Protein AF-A0AAD9JL75-F1 (afdb_monomer_lite)

Organism: Ridgeia piscesae (NCBI:txid27915)

Structure (mmCIF, N/CA/C/O backbone):
data_AF-A0AAD9JL75-F1
#
_entry.id   AF-A0AAD9JL75-F1
#
loop_
_atom_site.group_PDB
_atom_site.id
_atom_site.type_symbol
_atom_site.label_atom_id
_atom_site.label_alt_id
_atom_site.label_comp_id
_atom_site.label_asym_id
_atom_site.label_entity_id
_atom_site.label_seq_id
_atom_site.pdbx_PDB_ins_code
_atom_site.Cartn_x
_atom_site.Cartn_y
_atom_site.Cartn_z
_atom_site.occupancy
_atom_site.B_iso_or_equiv
_atom_site.auth_seq_id
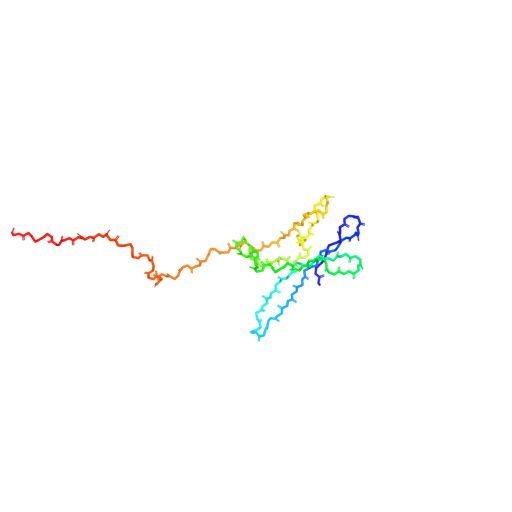_atom_site.auth_comp_id
_atom_site.auth_asym_id
_atom_site.auth_atom_id
_atom_site.pdbx_PDB_model_num
ATOM 1 N N . GLN A 1 1 ? 0.097 -12.286 3.017 1.00 67.50 1 GLN A N 1
ATOM 2 C CA . GLN A 1 1 ? 0.399 -10.855 2.799 1.00 67.50 1 GLN A CA 1
ATOM 3 C C . GLN A 1 1 ? 0.047 -10.516 1.359 1.00 67.50 1 GLN A C 1
ATOM 5 O O . GLN A 1 1 ? 0.576 -11.161 0.460 1.00 67.50 1 GLN A O 1
ATOM 10 N N . TRP A 1 2 ? -0.871 -9.574 1.143 1.00 84.94 2 TRP A N 1
ATOM 11 C CA . TRP A 1 2 ? -1.360 -9.215 -0.192 1.00 84.94 2 TRP A CA 1
ATOM 12 C C . TRP A 1 2 ? -0.440 -8.223 -0.888 1.00 84.94 2 TRP A C 1
ATOM 14 O O . TRP A 1 2 ? -0.006 -7.246 -0.279 1.00 84.94 2 TRP A O 1
ATOM 24 N N . ASN A 1 3 ? -0.126 -8.482 -2.156 1.00 91.38 3 ASN A N 1
ATOM 25 C CA . ASN A 1 3 ? 0.670 -7.580 -2.976 1.00 91.38 3 ASN A CA 1
ATOM 26 C C . ASN A 1 3 ? 0.317 -7.698 -4.465 1.00 91.38 3 ASN A C 1
ATOM 28 O O . ASN A 1 3 ? -0.248 -8.705 -4.893 1.00 91.38 3 ASN A O 1
ATOM 32 N N . ARG A 1 4 ? 0.654 -6.659 -5.231 1.00 93.31 4 ARG A N 1
ATOM 33 C CA . ARG A 1 4 ? 0.469 -6.595 -6.681 1.00 93.31 4 ARG A CA 1
ATOM 34 C C . ARG A 1 4 ? 1.644 -5.878 -7.337 1.00 93.31 4 ARG A C 1
ATOM 36 O O . ARG A 1 4 ? 1.968 -4.744 -6.967 1.00 93.31 4 ARG A O 1
ATOM 43 N N . GLU A 1 5 ? 2.268 -6.527 -8.309 1.00 95.44 5 GLU A N 1
ATOM 44 C CA . GLU A 1 5 ? 3.299 -5.914 -9.149 1.00 95.44 5 GLU A CA 1
ATOM 45 C C . GLU A 1 5 ? 2.663 -5.081 -10.263 1.00 95.44 5 GLU A C 1
ATOM 47 O O . GLU A 1 5 ? 1.572 -5.392 -10.743 1.00 95.44 5 GLU A O 1
ATOM 52 N N . SER A 1 6 ? 3.323 -3.986 -10.634 1.00 95.62 6 SER A N 1
ATOM 53 C CA . SER A 1 6 ? 2.935 -3.196 -11.798 1.00 95.62 6 SER A CA 1
ATOM 54 C C . SER A 1 6 ? 3.305 -3.942 -13.084 1.00 95.62 6 SER A C 1
ATOM 56 O O . SER A 1 6 ? 4.186 -4.800 -13.072 1.00 95.62 6 SER A O 1
ATOM 58 N N . ALA A 1 7 ? 2.661 -3.621 -14.208 1.00 95.06 7 ALA A N 1
ATOM 59 C CA . ALA A 1 7 ? 2.882 -4.324 -15.477 1.00 95.06 7 ALA A CA 1
ATOM 60 C C . ALA A 1 7 ? 4.351 -4.293 -15.945 1.00 95.06 7 ALA A C 1
ATOM 62 O O . ALA A 1 7 ? 4.832 -5.234 -16.569 1.00 95.06 7 ALA A O 1
ATOM 63 N N . SER A 1 8 ? 5.077 -3.222 -15.623 1.00 95.94 8 SER A N 1
ATOM 64 C CA . SER A 1 8 ? 6.502 -3.063 -15.912 1.00 95.94 8 SER A CA 1
ATOM 65 C C . SER A 1 8 ? 7.432 -3.754 -14.909 1.00 95.94 8 SER A C 1
ATOM 67 O O . SER A 1 8 ? 8.644 -3.754 -15.118 1.00 95.94 8 SER A O 1
ATOM 69 N N . GLY A 1 9 ? 6.906 -4.260 -13.788 1.00 95.31 9 GLY A N 1
ATOM 70 C CA . GLY A 1 9 ? 7.684 -4.811 -12.674 1.00 95.31 9 GLY A CA 1
ATOM 71 C C . GLY A 1 9 ? 8.478 -3.771 -11.871 1.00 95.31 9 GLY A C 1
ATOM 72 O O . GLY A 1 9 ? 9.164 -4.117 -10.912 1.00 95.31 9 GLY A O 1
ATOM 73 N N . LYS A 1 10 ? 8.404 -2.479 -12.220 1.00 95.69 10 LYS A N 1
ATOM 74 C CA . LYS A 1 10 ? 9.176 -1.415 -11.549 1.00 95.69 10 LYS A CA 1
ATOM 75 C C . LYS A 1 10 ? 8.630 -1.055 -10.173 1.00 95.69 10 LYS A C 1
ATOM 77 O O . LYS A 1 10 ? 9.337 -0.426 -9.381 1.00 95.69 10 LYS A O 1
ATOM 82 N N . ARG A 1 11 ? 7.362 -1.375 -9.908 1.00 96.12 11 ARG A N 1
ATOM 83 C CA . ARG A 1 11 ? 6.683 -1.059 -8.652 1.00 96.12 11 ARG A CA 1
ATOM 84 C C . ARG A 1 11 ? 5.930 -2.262 -8.119 1.00 96.12 11 ARG A C 1
ATOM 86 O O . ARG A 1 11 ? 5.377 -3.057 -8.872 1.00 96.12 11 ARG A O 1
ATOM 93 N N . ARG A 1 12 ? 5.839 -2.331 -6.795 1.00 96.00 12 ARG A N 1
ATOM 94 C CA . ARG A 1 12 ? 5.020 -3.304 -6.079 1.00 96.00 12 ARG A CA 1
ATOM 95 C C . ARG A 1 12 ? 4.196 -2.599 -5.015 1.00 96.00 12 ARG A C 1
ATOM 97 O O . ARG A 1 12 ? 4.745 -1.886 -4.178 1.00 96.00 12 ARG A O 1
ATOM 104 N N . ALA A 1 13 ? 2.888 -2.812 -5.048 1.00 95.56 13 ALA A N 1
ATOM 105 C CA . ALA A 1 13 ? 1.979 -2.395 -3.991 1.00 95.56 13 ALA A CA 1
ATOM 106 C C . ALA A 1 13 ? 1.806 -3.547 -3.003 1.00 95.56 13 ALA A C 1
ATOM 108 O O . ALA A 1 13 ? 1.659 -4.694 -3.418 1.00 95.56 13 ALA A O 1
ATOM 109 N N . VAL A 1 14 ? 1.836 -3.256 -1.707 1.00 94.12 14 VAL A N 1
ATOM 110 C CA . VAL A 1 14 ? 1.766 -4.250 -0.632 1.00 94.12 14 VAL A CA 1
ATOM 111 C C . VAL A 1 14 ? 0.801 -3.762 0.441 1.00 94.12 14 VAL A C 1
ATOM 113 O O . VAL A 1 14 ? 0.940 -2.640 0.920 1.00 94.12 14 VAL A O 1
ATOM 116 N N . ILE A 1 15 ? -0.133 -4.614 0.865 1.00 92.62 15 ILE A N 1
ATOM 117 C CA . ILE A 1 15 ? -0.933 -4.372 2.069 1.00 92.62 15 ILE A CA 1
ATOM 118 C C . ILE A 1 15 ? -0.147 -4.856 3.285 1.00 92.62 15 ILE A C 1
ATOM 120 O O . ILE A 1 15 ? 0.251 -6.025 3.365 1.00 92.62 15 ILE A O 1
ATOM 124 N N . ARG A 1 16 ? 0.080 -3.957 4.244 1.00 93.00 16 ARG A N 1
ATOM 125 C CA . ARG A 1 16 ? 0.757 -4.248 5.510 1.00 93.00 16 ARG A CA 1
ATOM 126 C C . ARG A 1 16 ? -0.177 -3.976 6.683 1.00 93.00 16 ARG A C 1
ATOM 128 O O . ARG A 1 16 ? -0.723 -2.887 6.800 1.00 93.00 16 ARG A O 1
ATOM 135 N N . LYS A 1 17 ? -0.294 -4.952 7.585 1.00 92.19 17 LYS A N 1
ATOM 136 C CA . LYS A 1 17 ? -0.996 -4.814 8.864 1.00 92.19 17 LYS A CA 1
ATOM 137 C C . LYS A 1 17 ? -0.009 -4.544 9.985 1.00 92.19 17 LYS A C 1
ATOM 139 O O . LYS A 1 17 ? 1.016 -5.219 10.074 1.00 92.19 17 LYS A O 1
ATOM 144 N N . ILE A 1 18 ? -0.329 -3.591 10.848 1.00 91.75 18 ILE A N 1
ATOM 145 C CA . ILE A 1 18 ? 0.435 -3.287 12.057 1.00 91.75 18 ILE A CA 1
ATOM 146 C C . ILE A 1 18 ? -0.557 -3.178 13.209 1.00 91.75 18 ILE A C 1
ATOM 148 O O . ILE A 1 18 ? -1.542 -2.454 13.103 1.00 91.75 18 ILE A O 1
ATOM 152 N N . LYS A 1 19 ? -0.292 -3.881 14.312 1.00 91.88 19 LYS A N 1
ATOM 153 C CA . LYS A 1 19 ? -1.004 -3.656 15.573 1.00 91.88 19 LYS A CA 1
ATOM 154 C C . LYS A 1 19 ? -0.303 -2.547 16.336 1.00 91.88 19 LYS A C 1
ATOM 156 O O . LYS A 1 19 ? 0.923 -2.572 16.464 1.00 91.88 19 LYS A O 1
ATOM 161 N N . ASP A 1 20 ? -1.055 -1.568 16.813 1.00 86.31 20 ASP A N 1
ATOM 162 C CA . ASP A 1 20 ? -0.489 -0.528 17.659 1.00 86.31 20 ASP A CA 1
ATOM 163 C C . ASP A 1 20 ? -0.306 -1.004 19.113 1.00 86.31 20 ASP A C 1
ATOM 165 O O . ASP A 1 20 ? -0.622 -2.139 19.474 1.00 86.31 20 ASP A O 1
ATOM 169 N N . LYS A 1 21 ? 0.233 -0.127 19.969 1.00 87.75 21 LYS A N 1
ATOM 170 C CA . LYS A 1 21 ? 0.488 -0.439 21.387 1.00 87.75 21 LYS A CA 1
ATOM 171 C C . LYS A 1 21 ? -0.787 -0.739 22.189 1.00 87.75 21 LYS A C 1
ATOM 173 O O . LYS A 1 21 ? -0.679 -1.302 23.272 1.00 87.75 21 LYS A O 1
ATOM 178 N N . LYS A 1 22 ? -1.959 -0.330 21.695 1.00 89.25 22 LYS A N 1
ATOM 179 C CA . LYS A 1 22 ? -3.270 -0.580 22.308 1.00 89.25 22 LYS A CA 1
ATOM 180 C C . LYS A 1 22 ? -3.921 -1.856 21.767 1.00 89.25 22 LYS A C 1
ATOM 182 O O . LYS A 1 22 ? -4.925 -2.294 22.314 1.00 89.25 22 LYS A O 1
ATOM 187 N N . GLY A 1 23 ? -3.319 -2.475 20.750 1.00 86.88 23 GLY A N 1
ATOM 188 C CA . GLY A 1 23 ? -3.825 -3.673 20.092 1.00 86.88 23 GLY A CA 1
ATOM 189 C C . GLY A 1 23 ? -4.713 -3.383 18.883 1.00 86.88 23 GLY A C 1
ATOM 190 O O . GLY A 1 23 ? -5.157 -4.338 18.245 1.00 86.88 23 GLY A O 1
ATOM 191 N N . ASP A 1 24 ? -4.927 -2.111 18.534 1.00 86.69 24 ASP A N 1
ATOM 192 C CA . ASP A 1 24 ? -5.749 -1.728 17.389 1.00 86.69 24 ASP A CA 1
ATOM 193 C C . ASP A 1 24 ? -5.010 -2.052 16.085 1.00 86.69 24 ASP A C 1
ATOM 195 O O . ASP A 1 24 ? -3.828 -1.730 15.913 1.00 86.69 24 ASP A O 1
ATOM 199 N N . GLU A 1 25 ? -5.705 -2.688 15.139 1.00 87.94 25 GLU A N 1
ATOM 200 C CA . GLU A 1 25 ? -5.146 -2.987 13.821 1.00 87.94 25 GLU A CA 1
ATOM 201 C C . GLU A 1 25 ? -5.174 -1.736 12.927 1.00 87.94 25 GLU A C 1
ATOM 203 O O . GLU A 1 25 ? -6.170 -1.008 12.837 1.00 87.94 25 GLU A O 1
ATOM 208 N N . LYS A 1 26 ? -4.047 -1.485 12.258 1.00 90.25 26 LYS A N 1
ATOM 209 C CA . LYS A 1 26 ? -3.893 -0.490 11.198 1.00 90.25 26 LYS A CA 1
ATOM 210 C C . LYS A 1 26 ? -3.446 -1.172 9.917 1.00 90.25 26 LYS A C 1
ATOM 212 O O . LYS A 1 26 ? -2.538 -2.007 9.939 1.00 90.25 26 LYS A O 1
ATOM 217 N N . GLN A 1 27 ? -4.049 -0.776 8.803 1.00 92.12 27 GLN A N 1
ATOM 218 C CA . GLN A 1 27 ? -3.648 -1.210 7.471 1.00 92.12 27 GLN A CA 1
ATOM 219 C C . GLN A 1 27 ? -2.902 -0.084 6.757 1.00 92.12 27 GLN A C 1
ATOM 221 O O . GLN A 1 27 ? -3.289 1.082 6.820 1.00 92.12 27 GLN A O 1
ATOM 226 N N . PHE A 1 28 ? -1.840 -0.460 6.051 1.00 93.31 28 PHE A N 1
ATOM 227 C CA . PHE A 1 28 ? -1.058 0.430 5.215 1.00 93.31 28 PHE A CA 1
ATOM 228 C C . PHE A 1 28 ? -0.973 -0.097 3.785 1.00 93.31 28 PHE A C 1
ATOM 230 O O . PHE A 1 28 ? -0.701 -1.282 3.582 1.00 93.31 28 PHE A O 1
ATOM 237 N N . ILE A 1 29 ? -1.129 0.790 2.801 1.00 93.94 29 ILE A N 1
ATOM 238 C CA . ILE A 1 29 ? -0.729 0.530 1.414 1.00 93.94 29 ILE A CA 1
ATOM 239 C C . ILE A 1 29 ? 0.710 1.013 1.246 1.00 93.94 29 ILE A C 1
ATOM 241 O O . ILE A 1 29 ? 0.981 2.211 1.206 1.00 93.94 29 ILE A O 1
ATOM 245 N N . GLU A 1 30 ? 1.655 0.093 1.133 1.00 95.81 30 GLU A N 1
ATOM 246 C CA . GLU A 1 30 ? 3.045 0.436 0.863 1.00 95.81 30 GLU A CA 1
ATOM 247 C C . GLU A 1 30 ? 3.370 0.277 -0.618 1.00 95.81 30 GLU A C 1
ATOM 249 O O . GLU A 1 30 ? 3.072 -0.754 -1.222 1.00 95.81 30 GLU A O 1
ATOM 254 N N . ILE A 1 31 ? 4.031 1.282 -1.188 1.00 96.38 31 ILE A N 1
ATOM 255 C CA . ILE A 1 31 ? 4.535 1.239 -2.559 1.00 96.38 31 ILE A CA 1
ATOM 256 C C . ILE A 1 31 ? 6.047 1.097 -2.513 1.00 96.38 31 ILE A C 1
ATOM 258 O O . ILE A 1 31 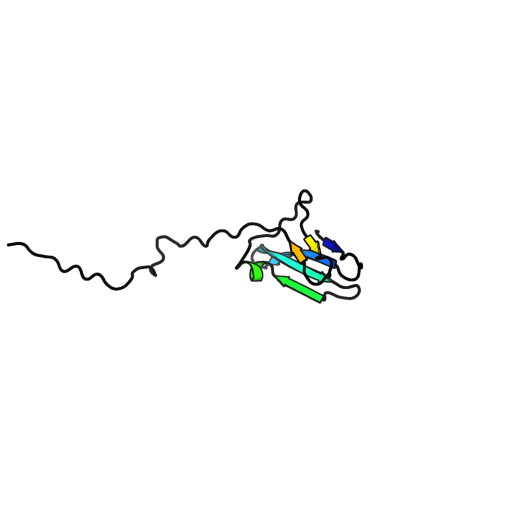? 6.737 1.917 -1.911 1.00 96.38 31 ILE A O 1
ATOM 262 N N . TRP A 1 32 ? 6.552 0.070 -3.179 1.00 97.38 32 TRP A N 1
ATOM 263 C CA . TRP A 1 32 ? 7.965 -0.271 -3.248 1.00 97.38 32 TRP A CA 1
ATOM 264 C C . TRP A 1 32 ? 8.453 -0.181 -4.690 1.00 97.38 32 TRP A C 1
ATOM 266 O O . TRP A 1 32 ? 7.709 -0.513 -5.613 1.00 97.38 32 TRP A O 1
ATOM 276 N N . ASN A 1 33 ? 9.697 0.248 -4.876 1.00 95.50 33 ASN A N 1
ATOM 277 C CA . ASN A 1 33 ? 10.457 -0.007 -6.097 1.00 95.50 33 ASN A CA 1
ATOM 278 C C . ASN A 1 33 ? 11.469 -1.138 -5.820 1.00 95.50 33 ASN A C 1
ATOM 280 O O . ASN A 1 33 ? 11.410 -1.790 -4.776 1.00 95.50 33 ASN A O 1
ATOM 284 N N . THR A 1 34 ? 12.391 -1.387 -6.747 1.00 93.44 34 THR A N 1
ATOM 285 C CA . THR A 1 34 ? 13.412 -2.440 -6.614 1.00 93.44 34 THR A CA 1
ATOM 286 C C . THR A 1 34 ? 14.324 -2.273 -5.394 1.00 93.44 34 THR A C 1
ATOM 288 O O . THR A 1 34 ? 14.831 -3.264 -4.877 1.00 93.44 34 THR A O 1
ATOM 291 N N . TYR A 1 35 ? 14.540 -1.044 -4.930 1.00 93.88 35 TYR A N 1
ATOM 292 C CA . TYR A 1 35 ? 15.572 -0.719 -3.946 1.00 93.88 35 TYR A CA 1
ATOM 293 C C . TYR A 1 35 ? 14.995 -0.361 -2.577 1.00 93.88 35 TYR A C 1
ATOM 295 O O . TYR A 1 35 ? 15.594 -0.676 -1.552 1.00 93.88 35 TYR A O 1
ATOM 303 N N . GLU A 1 36 ? 13.834 0.292 -2.543 1.00 96.38 36 GLU A N 1
ATOM 304 C CA . GLU A 1 36 ? 13.305 0.903 -1.330 1.00 96.38 36 GLU A CA 1
ATOM 305 C C . GLU A 1 36 ? 11.779 1.055 -1.324 1.00 96.38 36 GLU A C 1
ATOM 307 O O . GLU A 1 36 ? 11.075 0.889 -2.330 1.00 96.38 36 GLU A O 1
ATOM 312 N N . LYS A 1 37 ? 11.264 1.418 -0.145 1.00 97.00 37 LYS A N 1
ATOM 313 C CA . LYS A 1 37 ? 9.875 1.828 0.026 1.00 97.00 37 LYS A CA 1
ATOM 314 C C . LYS A 1 37 ? 9.719 3.282 -0.407 1.00 97.00 37 LYS A C 1
ATOM 316 O O . LYS A 1 37 ? 10.184 4.188 0.271 1.00 97.00 37 LYS A O 1
ATOM 321 N N . VAL A 1 38 ? 8.986 3.487 -1.494 1.00 96.25 38 VAL A N 1
ATOM 322 C CA . VAL A 1 38 ? 8.701 4.806 -2.072 1.00 96.25 38 VAL A CA 1
ATOM 323 C C . VAL A 1 38 ? 7.581 5.519 -1.316 1.00 96.25 38 VAL A C 1
ATOM 325 O O . VAL A 1 38 ? 7.582 6.741 -1.207 1.00 96.25 38 VAL A O 1
ATOM 328 N N . SER A 1 39 ? 6.591 4.777 -0.810 1.00 94.75 39 SER A N 1
ATOM 329 C CA . SER A 1 39 ? 5.456 5.371 -0.098 1.00 94.75 39 SER A CA 1
ATOM 330 C C . SER A 1 39 ? 4.860 4.434 0.948 1.00 94.75 39 SER A C 1
ATOM 332 O O . SER A 1 39 ? 4.946 3.211 0.831 1.00 94.75 39 SER A O 1
ATOM 334 N N . SER A 1 40 ? 4.248 5.026 1.974 1.00 95.44 40 SER A N 1
ATOM 335 C CA . SER A 1 40 ? 3.589 4.335 3.081 1.00 95.44 40 SER A CA 1
ATOM 336 C C . SER A 1 40 ? 2.259 5.025 3.403 1.00 95.44 40 SER A C 1
ATOM 338 O O . SER A 1 40 ? 2.192 5.992 4.154 1.00 95.44 40 SER A O 1
ATOM 340 N N . ILE A 1 41 ? 1.225 4.483 2.780 1.00 92.06 41 ILE A N 1
ATOM 341 C CA . ILE A 1 41 ? -0.211 4.751 2.818 1.00 92.06 41 ILE A CA 1
ATOM 342 C C . ILE A 1 41 ? -0.968 4.430 4.105 1.00 92.06 41 ILE A C 1
ATOM 344 O O . ILE A 1 41 ? -1.436 3.303 4.149 1.00 92.06 41 ILE A O 1
ATOM 348 N N . ASP A 1 42 ? -1.140 5.280 5.126 1.00 90.75 42 ASP A N 1
ATOM 349 C CA . ASP A 1 42 ? -2.079 4.905 6.210 1.00 90.75 42 ASP A CA 1
ATOM 350 C C . ASP A 1 42 ? -3.520 4.922 5.675 1.00 90.75 42 ASP A C 1
ATOM 352 O O . ASP A 1 42 ? -4.068 5.990 5.378 1.00 90.75 42 ASP A O 1
ATOM 356 N N . VAL A 1 43 ? -4.138 3.742 5.564 1.00 88.06 43 VAL A N 1
ATOM 357 C CA . VAL A 1 43 ? -5.523 3.590 5.095 1.00 88.06 43 VAL A CA 1
ATOM 358 C C . VAL A 1 43 ? -6.470 4.358 6.009 1.00 88.06 43 VAL A C 1
ATOM 360 O O . VAL A 1 43 ? -7.431 4.951 5.524 1.00 88.06 43 VAL A O 1
ATOM 363 N N . LYS A 1 44 ? -6.135 4.479 7.302 1.00 78.69 44 LYS A N 1
ATOM 364 C CA . LYS A 1 44 ? -6.923 5.261 8.252 1.00 78.69 44 LYS A CA 1
ATOM 365 C C . LYS A 1 44 ? -6.973 6.742 7.927 1.00 78.69 44 LYS A C 1
ATOM 367 O O . LYS A 1 44 ? -7.959 7.424 8.155 1.00 78.69 44 LYS A O 1
ATOM 372 N N . THR A 1 45 ? -5.924 7.274 7.316 1.00 79.38 45 THR A N 1
ATOM 373 C CA . THR A 1 45 ? -5.942 8.685 6.904 1.00 79.38 45 THR A CA 1
ATOM 374 C C . THR A 1 45 ? -6.849 8.890 5.682 1.00 79.38 45 THR A C 1
ATOM 376 O O . THR A 1 45 ? -7.409 9.972 5.495 1.00 79.38 45 THR A O 1
ATOM 379 N N . LEU A 1 46 ? -7.063 7.829 4.894 1.00 75.81 46 LEU A N 1
ATOM 380 C CA . LEU A 1 46 ? -8.056 7.765 3.819 1.00 75.81 46 LEU A CA 1
ATOM 381 C C . LEU A 1 46 ? -9.479 7.452 4.342 1.00 75.81 46 LEU A C 1
ATOM 383 O O . LEU A 1 46 ? -10.440 7.632 3.593 1.00 75.81 46 LEU A O 1
ATOM 387 N N . GLU A 1 47 ? -9.657 7.080 5.624 1.00 61.50 47 GLU A N 1
ATOM 388 C CA . GLU A 1 47 ? -10.950 6.716 6.255 1.00 61.50 47 GLU A CA 1
ATOM 389 C C . GLU A 1 47 ? -11.997 7.829 6.250 1.00 61.50 47 GLU A C 1
ATOM 391 O O . GLU A 1 47 ? -13.138 7.606 6.647 1.00 61.50 47 GLU A O 1
ATOM 396 N N . LYS A 1 48 ? -11.706 9.046 5.781 1.00 63.50 48 LYS A N 1
ATOM 397 C CA . LYS A 1 48 ? -12.805 9.963 5.441 1.00 63.50 48 LYS A CA 1
ATOM 398 C C . LYS A 1 48 ? -13.708 9.382 4.341 1.00 63.50 48 LYS A C 1
ATOM 400 O O . LYS A 1 48 ? -14.854 9.809 4.251 1.00 63.50 48 LYS A O 1
ATOM 405 N N . GLN A 1 49 ? -13.222 8.413 3.559 1.00 66.25 49 GLN A N 1
ATOM 406 C CA . GLN A 1 49 ? -13.888 7.896 2.364 1.00 66.25 49 GLN A CA 1
ATOM 407 C C . GLN A 1 49 ? -14.252 6.391 2.438 1.00 66.25 49 GLN A C 1
ATOM 409 O O . GLN A 1 49 ? -15.305 6.030 1.916 1.00 66.25 49 GLN A O 1
ATOM 414 N N . HIS A 1 50 ? -13.473 5.525 3.116 1.00 83.81 50 HIS A N 1
ATOM 415 C CA . HIS A 1 50 ? -13.675 4.052 3.134 1.00 83.81 50 HIS A CA 1
ATOM 416 C C . HIS A 1 50 ? -13.287 3.385 4.479 1.00 83.81 50 HIS A C 1
ATOM 418 O O . HIS A 1 50 ? -12.625 4.015 5.292 1.00 83.81 50 HIS A O 1
ATOM 424 N N . GLY A 1 51 ? -13.710 2.137 4.718 1.00 85.19 51 GLY A N 1
ATOM 425 C CA . GLY A 1 51 ? -13.305 1.290 5.854 1.00 85.19 51 GLY A CA 1
ATOM 426 C C . GLY A 1 51 ? -12.066 0.429 5.551 1.00 85.19 51 GLY A C 1
ATOM 427 O O . GLY A 1 51 ? -11.214 0.831 4.756 1.00 85.19 51 GLY A O 1
ATOM 428 N N . ASN A 1 52 ? -11.953 -0.760 6.159 1.00 87.81 52 ASN A N 1
ATOM 429 C CA . ASN A 1 52 ? -10.779 -1.625 5.982 1.00 87.81 52 ASN A CA 1
ATOM 430 C C . ASN A 1 52 ? -10.663 -2.169 4.550 1.00 87.81 52 ASN A C 1
ATOM 432 O O . ASN A 1 52 ? -11.659 -2.421 3.875 1.00 87.81 52 ASN A O 1
ATOM 436 N N . ILE A 1 53 ? -9.434 -2.406 4.093 1.00 89.12 53 ILE A N 1
ATOM 437 C CA . ILE A 1 53 ? -9.158 -3.045 2.802 1.00 89.12 53 ILE A CA 1
ATOM 438 C C . ILE A 1 53 ? -9.463 -4.537 2.901 1.00 89.12 53 ILE A C 1
ATOM 440 O O . ILE A 1 53 ? -9.003 -5.215 3.825 1.00 89.12 53 ILE A O 1
ATOM 444 N N . TYR A 1 54 ? -10.183 -5.062 1.910 1.00 87.50 54 TYR A N 1
ATOM 445 C CA . TYR A 1 54 ? -10.440 -6.491 1.814 1.00 87.50 54 TYR A CA 1
ATOM 446 C C . TYR A 1 54 ? -9.200 -7.239 1.344 1.00 87.50 54 TYR A C 1
ATOM 448 O O . TYR A 1 54 ? -8.613 -6.931 0.313 1.00 87.50 54 TYR A O 1
ATOM 456 N N . GLU A 1 55 ? -8.862 -8.300 2.064 1.00 78.81 55 GLU A N 1
ATOM 457 C CA . GLU A 1 55 ? -7.727 -9.181 1.776 1.00 78.81 55 GLU A CA 1
ATOM 458 C C . GLU A 1 55 ? -8.190 -10.576 1.331 1.00 78.81 55 GLU A C 1
ATOM 460 O O . GLU A 1 55 ? -7.482 -11.567 1.497 1.00 78.81 55 GLU A O 1
ATOM 465 N N . SER A 1 56 ? -9.408 -10.702 0.802 1.00 72.38 56 SER A N 1
ATOM 466 C CA . SER A 1 56 ? -9.867 -11.984 0.265 1.00 72.38 56 SER A CA 1
ATOM 467 C C . SER A 1 56 ? -9.395 -12.164 -1.172 1.00 72.38 56 SER A C 1
ATOM 469 O O . SER A 1 56 ? -9.521 -11.261 -2.001 1.00 72.38 56 SER A O 1
ATOM 471 N N . GLY A 1 57 ? -8.903 -13.361 -1.493 1.00 64.81 57 GLY A N 1
ATOM 472 C CA . GLY A 1 57 ? -8.410 -13.669 -2.835 1.00 64.81 57 GLY A CA 1
ATOM 473 C C . GLY A 1 57 ? -9.469 -13.904 -3.893 1.00 64.81 57 GLY A C 1
ATOM 474 O O . GLY A 1 57 ? -9.130 -14.003 -5.066 1.00 64.81 57 GLY A O 1
ATOM 475 N N . THR A 1 58 ? -10.739 -13.937 -3.503 1.00 70.88 58 THR A N 1
ATOM 476 C CA . THR A 1 58 ? -11.856 -14.131 -4.427 1.00 70.88 58 THR A CA 1
ATOM 477 C C . THR A 1 58 ? -12.159 -12.920 -5.309 1.00 70.88 58 THR A C 1
ATOM 479 O O . THR A 1 58 ? -12.654 -13.121 -6.411 1.00 70.88 58 THR A O 1
ATOM 482 N N . PHE A 1 59 ? -11.856 -11.688 -4.881 1.00 63.91 59 PHE A N 1
ATOM 483 C CA . PHE A 1 59 ? -12.254 -10.475 -5.621 1.00 63.91 59 PHE A CA 1
ATOM 484 C C . PHE A 1 59 ? -11.093 -9.611 -6.128 1.00 63.91 59 PHE A C 1
ATOM 486 O O . PHE A 1 59 ? -11.329 -8.637 -6.834 1.00 63.91 59 PHE A O 1
ATOM 493 N N . GLY A 1 60 ? -9.843 -9.981 -5.834 1.00 65.31 60 GLY A N 1
ATOM 494 C CA . GLY A 1 60 ? -8.694 -9.114 -6.092 1.00 65.31 60 GLY A CA 1
ATOM 495 C C . GLY A 1 60 ? -8.690 -7.904 -5.148 1.00 65.31 60 GLY A C 1
ATOM 496 O O . GLY A 1 60 ? -9.681 -7.205 -4.980 1.00 65.31 60 GLY A O 1
ATOM 497 N N . CYS A 1 61 ? -7.566 -7.670 -4.476 1.00 77.75 61 CYS A N 1
ATOM 498 C CA . CYS A 1 61 ? -7.452 -6.631 -3.444 1.00 77.75 61 CYS A CA 1
ATOM 499 C C . CYS A 1 61 ? -6.856 -5.319 -3.989 1.00 77.75 61 CYS A C 1
ATOM 501 O O . CYS A 1 61 ? -7.188 -4.237 -3.506 1.00 77.75 61 CYS A O 1
ATOM 503 N N . LEU A 1 62 ? -5.982 -5.418 -4.996 1.00 89.75 62 LEU A N 1
ATOM 504 C CA . LEU A 1 62 ? -5.161 -4.329 -5.519 1.00 89.75 62 LEU A CA 1
ATOM 505 C C . LEU A 1 62 ? -4.964 -4.481 -7.025 1.00 89.75 62 LEU A C 1
ATOM 507 O O . LEU A 1 62 ? -4.617 -5.572 -7.476 1.00 89.75 62 LEU A O 1
ATOM 511 N N . GLU A 1 63 ? -5.079 -3.382 -7.769 1.00 92.25 63 GLU A N 1
ATOM 512 C CA . GLU A 1 63 ? -4.763 -3.355 -9.199 1.00 92.25 63 GLU A CA 1
ATOM 513 C C . GLU A 1 63 ? -4.125 -2.027 -9.611 1.00 92.25 63 GLU A C 1
ATOM 515 O O . GLU A 1 63 ? -4.592 -0.944 -9.251 1.00 92.25 63 GLU A O 1
ATOM 520 N N . TRP A 1 64 ? -3.042 -2.098 -10.382 1.00 95.19 64 TRP A N 1
ATOM 521 C CA . TRP A 1 64 ? -2.403 -0.911 -10.938 1.00 95.19 64 TRP A CA 1
ATOM 522 C C . TRP A 1 64 ? -3.173 -0.411 -12.157 1.00 95.19 64 TRP A C 1
ATOM 524 O O . TRP A 1 64 ? -3.538 -1.180 -13.040 1.00 95.19 64 TRP A O 1
ATOM 534 N N . SER A 1 65 ? -3.361 0.906 -12.255 1.00 95.19 65 SER A N 1
ATOM 535 C CA . SER A 1 65 ? -3.778 1.514 -13.523 1.00 95.19 65 SER A CA 1
ATOM 536 C C . SER A 1 65 ? -2.749 1.212 -14.630 1.00 95.19 65 SER A C 1
ATOM 538 O O . SER A 1 65 ? -1.558 1.117 -14.323 1.00 95.19 65 SER A O 1
ATOM 540 N N . PRO A 1 66 ? -3.142 1.168 -15.919 1.00 93.81 66 PRO A N 1
ATOM 541 C CA . PRO A 1 66 ? -2.209 0.887 -17.020 1.00 93.81 66 PRO A CA 1
ATOM 542 C C . PRO A 1 66 ? -1.012 1.847 -17.096 1.00 93.81 66 PRO A C 1
ATOM 544 O O . PRO A 1 66 ? 0.064 1.478 -17.549 1.00 93.81 66 PRO A O 1
ATOM 547 N N . SER A 1 67 ? -1.192 3.089 -16.633 1.00 95.56 67 SER A N 1
ATOM 548 C CA . SER A 1 67 ? -0.122 4.095 -16.571 1.00 95.56 67 SER A CA 1
ATOM 549 C C . SER A 1 67 ? 0.804 3.960 -15.355 1.00 95.56 67 SER A C 1
ATOM 551 O O . SER A 1 67 ? 1.751 4.732 -15.227 1.00 95.56 67 SER A O 1
ATOM 553 N N . GLU A 1 68 ? 0.503 3.043 -14.430 1.00 94.62 68 GLU A N 1
ATOM 554 C CA . GLU A 1 68 ? 1.215 2.801 -13.165 1.00 94.62 68 GLU A CA 1
ATOM 555 C C . GLU A 1 68 ? 1.279 4.012 -12.213 1.00 94.62 68 GLU A C 1
ATOM 557 O O . GLU A 1 68 ? 2.064 4.035 -11.261 1.00 94.62 68 GLU A O 1
ATOM 562 N N . LYS A 1 69 ? 0.458 5.042 -12.457 1.00 92.00 69 LYS A N 1
ATOM 563 C CA . LYS A 1 69 ? 0.388 6.267 -11.637 1.00 92.00 69 LYS A CA 1
ATOM 564 C C . LYS A 1 69 ? -0.660 6.197 -10.532 1.00 92.00 69 LYS A C 1
ATOM 566 O O . LYS A 1 69 ? -0.550 6.917 -9.548 1.00 92.00 69 LYS A O 1
ATOM 571 N N . GLN A 1 70 ? -1.671 5.358 -10.714 1.00 93.25 70 GLN A N 1
ATOM 572 C CA . GLN A 1 70 ? -2.782 5.171 -9.786 1.00 93.25 70 GLN A CA 1
ATOM 573 C C . GLN A 1 70 ? -2.922 3.692 -9.433 1.00 93.25 70 GLN A C 1
ATOM 575 O O . GLN A 1 70 ? -2.564 2.823 -10.238 1.00 93.25 70 GLN A O 1
ATOM 580 N N . LEU A 1 71 ? -3.468 3.435 -8.249 1.00 92.25 71 LEU A N 1
ATOM 581 C CA . LEU A 1 71 ? -3.723 2.108 -7.708 1.00 92.25 71 LEU A CA 1
ATOM 582 C C . LEU A 1 71 ? -5.191 2.035 -7.273 1.00 92.25 71 LEU A C 1
ATOM 584 O O . LEU A 1 71 ? -5.649 2.887 -6.514 1.00 92.25 71 LEU A O 1
ATOM 588 N N . LEU A 1 72 ? -5.909 1.029 -7.760 1.00 91.88 72 LEU A N 1
ATOM 589 C CA . LEU A 1 72 ? -7.251 0.678 -7.312 1.00 91.88 72 LEU A CA 1
ATOM 590 C C . LEU A 1 72 ? -7.145 -0.306 -6.145 1.00 91.88 72 LEU A C 1
ATOM 592 O O . LEU A 1 72 ? -6.321 -1.222 -6.180 1.00 91.88 72 LEU A O 1
ATOM 596 N N . TYR A 1 73 ? -7.995 -0.136 -5.136 1.00 90.69 73 TYR A N 1
ATOM 597 C CA . TYR A 1 73 ? -8.127 -1.067 -4.021 1.00 90.69 73 TYR A CA 1
ATOM 598 C C . TYR A 1 73 ? -9.601 -1.285 -3.676 1.00 90.69 73 TYR A C 1
ATOM 600 O O . TYR A 1 73 ? -10.436 -0.414 -3.926 1.00 90.69 73 TYR A O 1
ATOM 608 N N . VAL A 1 74 ? -9.918 -2.445 -3.098 1.00 89.94 74 VAL A N 1
ATOM 609 C CA . VAL A 1 74 ? -11.273 -2.766 -2.627 1.00 89.94 74 VAL A CA 1
ATOM 610 C C . VAL A 1 74 ? -11.307 -2.665 -1.108 1.00 89.94 74 VAL A C 1
ATOM 612 O O . VAL A 1 74 ? -10.502 -3.291 -0.420 1.00 89.94 74 VAL A O 1
ATOM 615 N N . ALA A 1 75 ? -12.243 -1.885 -0.580 1.00 89.12 75 ALA A N 1
ATOM 616 C CA . ALA A 1 75 ? -12.394 -1.662 0.850 1.00 89.12 75 ALA A CA 1
ATOM 617 C C . ALA A 1 75 ? -13.862 -1.661 1.269 1.00 89.12 75 ALA A C 1
ATOM 619 O O . ALA A 1 75 ? -14.765 -1.484 0.447 1.00 89.12 75 ALA A O 1
ATOM 620 N N . GLU A 1 76 ? -14.080 -1.848 2.564 1.00 87.38 76 GLU A N 1
ATOM 621 C CA . GLU A 1 76 ? -15.376 -1.703 3.203 1.00 87.38 76 GLU A CA 1
ATOM 622 C C . GLU A 1 76 ? -15.940 -0.305 2.935 1.00 87.38 76 GLU A C 1
ATOM 624 O O . GLU A 1 76 ? -15.225 0.703 2.867 1.00 87.38 76 GLU A O 1
ATOM 629 N N . LYS A 1 77 ? -17.261 -0.225 2.785 1.00 85.38 77 LYS A N 1
ATOM 630 C CA . LYS A 1 77 ? -17.937 1.067 2.740 1.00 85.38 77 LYS A CA 1
ATOM 631 C C . LYS A 1 77 ? -17.790 1.724 4.109 1.00 85.38 77 LYS A C 1
ATOM 633 O O . LYS A 1 77 ? -18.041 1.083 5.124 1.00 85.38 77 LYS A O 1
ATOM 638 N N . LYS A 1 78 ? -17.437 3.009 4.137 1.00 81.94 78 LYS A N 1
ATOM 639 C CA . LYS A 1 78 ? -17.469 3.770 5.383 1.00 81.94 78 LYS A CA 1
ATOM 640 C C . LYS A 1 78 ? -18.902 3.820 5.919 1.00 81.94 78 LYS A C 1
ATOM 642 O O . LYS A 1 78 ? -19.800 4.305 5.224 1.00 81.94 78 LYS A O 1
ATOM 647 N N . GLU A 1 79 ? -19.103 3.360 7.148 1.00 74.12 79 GLU A N 1
ATOM 648 C CA . GLU A 1 79 ? -20.353 3.605 7.860 1.00 74.12 79 GLU A CA 1
ATOM 649 C C . GLU A 1 79 ? -20.417 5.074 8.300 1.00 74.12 79 GLU A C 1
ATOM 651 O O . GLU A 1 79 ? -19.398 5.640 8.707 1.00 74.12 79 GLU A O 1
ATOM 656 N N . PRO A 1 80 ? -21.579 5.737 8.170 1.00 74.69 80 PRO A N 1
ATOM 657 C CA . PRO A 1 80 ? -21.730 7.091 8.673 1.00 74.69 80 PRO A CA 1
ATOM 658 C C . PRO A 1 80 ? -21.471 7.099 10.177 1.00 74.69 80 PRO A C 1
ATOM 660 O O . PRO A 1 80 ? -21.966 6.230 10.891 1.00 74.69 80 PRO A O 1
ATOM 663 N N . ASP A 1 81 ? -20.723 8.100 10.644 1.00 71.88 81 ASP A N 1
ATOM 664 C CA . ASP A 1 81 ? -20.453 8.264 12.068 1.00 71.88 81 ASP A CA 1
ATOM 665 C C . ASP A 1 81 ? -21.797 8.290 12.814 1.00 71.88 81 ASP A C 1
ATOM 667 O O . ASP A 1 81 ? -22.631 9.181 12.602 1.00 71.88 81 ASP A O 1
ATOM 671 N N . THR 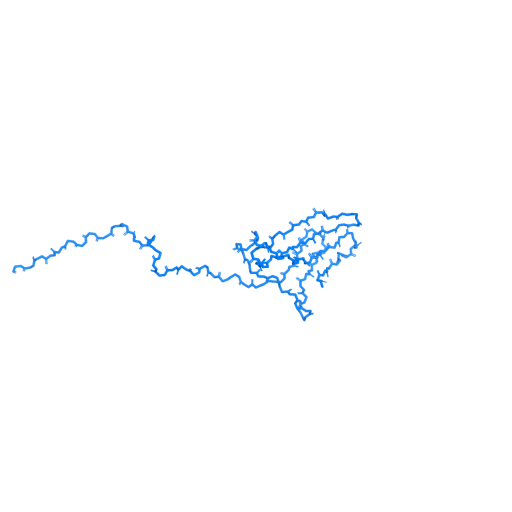A 1 82 ? -22.038 7.292 13.666 1.00 67.69 82 THR A N 1
ATOM 672 C CA . THR A 1 82 ? -23.219 7.271 14.525 1.00 67.69 82 THR A CA 1
ATOM 673 C C . THR A 1 82 ? -23.111 8.436 15.492 1.00 67.69 82 THR A C 1
ATOM 675 O O . THR A 1 82 ? -22.284 8.424 16.404 1.00 67.69 82 THR A O 1
ATOM 678 N N . LYS A 1 83 ? -23.941 9.459 15.288 1.00 65.81 83 LYS A N 1
ATOM 679 C CA . LYS A 1 83 ? -24.108 10.534 16.265 1.00 65.81 83 LYS A CA 1
ATOM 680 C C . LYS A 1 83 ? -24.833 9.964 17.474 1.00 65.81 83 LYS A C 1
ATOM 682 O O . LYS A 1 83 ? -25.839 9.267 17.320 1.00 65.81 83 LYS A O 1
ATOM 687 N N . SER A 1 84 ? -24.335 10.256 18.668 1.00 73.69 84 SER A N 1
ATOM 688 C CA . SER A 1 84 ? -25.066 9.919 19.880 1.00 73.69 84 SER A CA 1
ATOM 689 C C . SER A 1 84 ? -26.351 10.739 19.895 1.00 73.69 84 SER A C 1
ATOM 691 O O . SER A 1 84 ? -26.329 11.946 19.659 1.00 73.69 84 SER A O 1
ATOM 693 N N . PHE A 1 85 ? -27.480 10.109 20.224 1.00 65.06 85 PHE A N 1
ATOM 694 C CA . PHE A 1 85 ? -28.747 10.824 20.422 1.00 65.06 85 PHE A CA 1
ATOM 695 C C . PHE A 1 85 ? -28.636 11.903 21.522 1.00 65.06 85 PHE A C 1
ATOM 697 O O . PHE A 1 85 ? -29.438 12.828 21.586 1.00 65.06 85 PHE A O 1
ATOM 704 N N . PHE A 1 86 ? -27.602 11.812 22.365 1.00 77.50 86 PHE A N 1
ATOM 705 C CA . PHE A 1 86 ? -27.299 12.748 23.443 1.00 77.50 86 PHE A CA 1
ATOM 706 C C . PHE A 1 86 ? -26.224 13.786 23.086 1.00 77.50 86 PHE A C 1
ATOM 708 O O . PHE A 1 86 ? -25.799 14.539 23.966 1.00 77.50 86 PHE A O 1
ATOM 715 N N . ASP A 1 87 ? -25.773 13.859 21.828 1.00 68.75 87 ASP A N 1
ATOM 716 C CA . ASP A 1 87 ? -24.846 14.900 21.384 1.00 68.75 87 ASP A CA 1
ATOM 717 C C . AS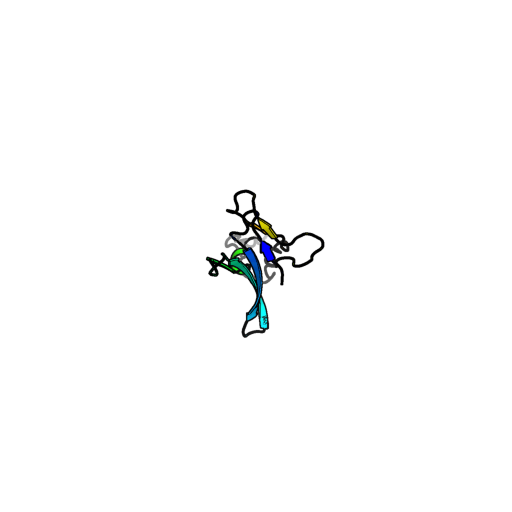P A 1 87 ? -25.559 16.262 21.401 1.00 68.75 87 ASP A C 1
ATOM 719 O O . ASP A 1 87 ? -26.235 16.664 20.455 1.00 68.75 87 ASP A O 1
ATOM 723 N N . LYS A 1 88 ? -25.387 17.004 22.503 1.00 61.22 88 LYS A N 1
ATOM 724 C CA . LYS A 1 88 ? -26.019 18.305 22.818 1.00 61.22 88 LYS A CA 1
ATOM 725 C C . LYS A 1 88 ? -25.702 19.459 21.844 1.00 61.22 88 LYS A C 1
ATOM 727 O O . LYS A 1 88 ? -25.963 20.612 22.164 1.00 61.22 88 LYS A O 1
ATOM 732 N N . LYS A 1 89 ? -25.144 19.192 20.660 1.00 59.59 89 LYS A N 1
ATOM 733 C CA . LYS A 1 89 ? -24.854 20.206 19.629 1.00 59.59 89 LYS A CA 1
ATOM 734 C C . LYS A 1 89 ? -26.005 20.453 18.644 1.00 59.59 89 LYS A C 1
ATOM 736 O O . LYS A 1 89 ? -25.815 21.199 17.691 1.00 59.59 89 LYS A O 1
ATOM 741 N N . ALA A 1 90 ? -27.179 19.863 18.866 1.00 52.88 90 ALA A N 1
ATOM 742 C CA . ALA A 1 90 ? -28.370 20.070 18.039 1.00 52.88 90 ALA A CA 1
ATOM 743 C C . ALA A 1 90 ? -29.517 20.780 18.783 1.00 52.88 90 ALA A C 1
ATOM 745 O O . ALA A 1 90 ? -30.680 20.555 18.469 1.00 52.88 90 ALA A O 1
ATOM 746 N N . VAL A 1 91 ? -29.212 21.637 19.760 1.00 50.88 91 VAL A N 1
ATOM 747 C CA . VAL A 1 91 ? -30.181 22.651 20.193 1.00 50.88 91 VAL A CA 1
ATOM 748 C C . VAL A 1 91 ? -29.807 23.924 19.456 1.00 50.88 91 VAL A C 1
ATOM 750 O O . VAL A 1 91 ? -28.911 24.656 19.870 1.00 50.88 91 VAL A O 1
ATOM 753 N N . GLY A 1 92 ? -30.430 24.099 18.290 1.00 46.47 92 GLY A N 1
ATOM 754 C CA . GLY A 1 92 ? -30.530 25.410 17.673 1.00 46.47 92 GLY A CA 1
ATOM 755 C C . GLY A 1 92 ? -31.172 26.353 18.680 1.00 46.47 92 GLY A C 1
ATOM 756 O O . GLY A 1 92 ? -32.180 26.018 19.303 1.00 46.47 92 GLY A O 1
ATOM 757 N N . ASP A 1 93 ? -30.514 27.485 18.875 1.00 51.41 93 ASP A N 1
ATOM 758 C CA . ASP A 1 93 ? -31.128 28.670 19.443 1.00 51.41 93 ASP A CA 1
ATOM 759 C C . ASP A 1 93 ? -32.341 29.050 18.569 1.00 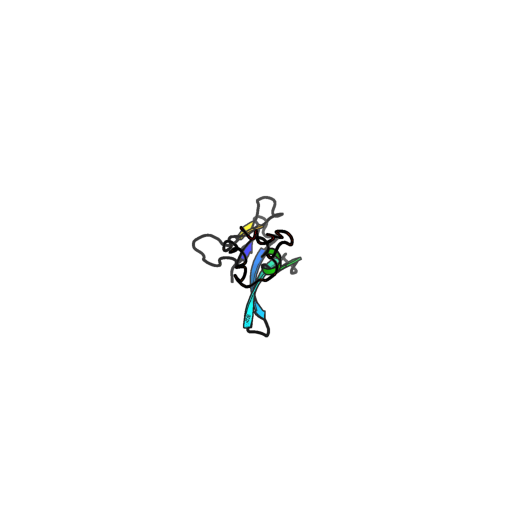51.41 93 ASP A C 1
ATOM 761 O O . ASP A 1 93 ? -32.316 28.823 17.358 1.00 51.41 93 ASP A O 1
ATOM 765 N N . GLU A 1 94 ? -33.368 29.626 19.193 1.00 53.34 94 GLU A N 1
ATOM 766 C CA . GLU A 1 94 ? -34.629 30.116 18.599 1.00 53.34 94 GLU A CA 1
ATOM 767 C C . GLU A 1 94 ? -35.767 29.096 18.350 1.00 53.34 94 GLU A C 1
ATOM 769 O O . GLU A 1 94 ? -36.037 28.665 17.234 1.00 53.34 94 GLU A O 1
ATOM 774 N N 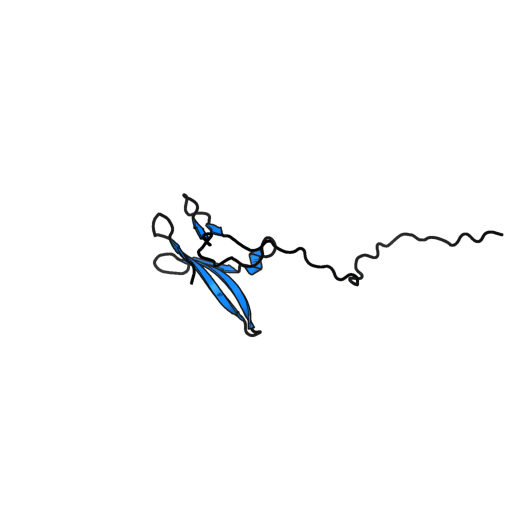. ASP A 1 95 ? -36.564 28.847 19.396 1.00 46.97 95 ASP A N 1
ATOM 775 C CA . ASP A 1 95 ? -38.002 29.159 19.326 1.00 46.97 95 ASP A CA 1
ATOM 776 C C . ASP A 1 95 ? -38.514 29.548 20.725 1.00 46.97 95 ASP A C 1
ATOM 778 O O . ASP A 1 95 ? -38.796 28.711 21.587 1.00 46.97 95 ASP A O 1
ATOM 782 N N . GLN A 1 96 ? -38.575 30.858 20.986 1.00 45.03 96 GLN A N 1
ATOM 783 C CA . GLN A 1 96 ? -39.220 31.410 22.177 1.00 45.03 96 GLN A CA 1
ATOM 784 C C . GLN A 1 96 ? -40.745 31.324 22.021 1.00 45.03 96 GLN A C 1
ATOM 786 O O . GLN A 1 96 ? -41.424 32.323 21.772 1.00 45.03 96 GLN A O 1
ATOM 791 N N . GLY A 1 97 ? -41.303 30.135 22.231 1.00 41.59 97 GLY A N 1
ATOM 792 C CA . GLY A 1 97 ? -42.736 29.958 22.441 1.00 41.59 97 GLY A CA 1
ATOM 793 C C . GLY A 1 97 ? -43.164 30.569 23.779 1.00 41.59 97 GLY A C 1
ATOM 794 O O . GLY A 1 97 ? -43.136 29.903 24.813 1.00 41.59 97 GLY A O 1
ATOM 795 N N . LYS A 1 98 ? -43.557 31.849 23.786 1.00 46.28 98 LYS A N 1
ATOM 796 C CA . LYS A 1 98 ? -44.226 32.469 24.943 1.00 46.28 98 LYS A CA 1
ATOM 797 C C . LYS A 1 98 ? -45.540 31.725 25.236 1.00 46.28 98 LYS A C 1
ATOM 799 O O . LYS A 1 98 ? -46.301 31.477 24.299 1.00 46.28 98 LYS A O 1
ATOM 804 N N . PRO A 1 99 ? -45.870 31.417 26.504 1.00 44.59 99 PRO A N 1
ATOM 805 C CA . PRO A 1 99 ? -47.140 30.782 26.821 1.00 44.59 99 PRO A CA 1
ATOM 806 C C . PRO A 1 99 ? -48.272 31.794 26.614 1.00 44.59 99 PRO A C 1
ATOM 808 O O . PRO A 1 99 ? -48.312 32.844 27.256 1.00 44.59 99 PRO A O 1
ATOM 811 N N . VAL A 1 100 ? -49.202 31.490 25.708 1.00 55.38 100 VAL A N 1
ATOM 812 C CA . VAL A 1 100 ? -50.449 32.251 25.574 1.00 55.38 100 VAL A CA 1
ATOM 813 C C . VAL A 1 100 ? -51.377 31.817 26.703 1.00 55.38 100 VAL A C 1
ATOM 815 O O . VAL A 1 100 ? -51.995 30.755 26.644 1.00 55.38 100 VAL A O 1
ATOM 818 N N . VAL A 1 101 ? -51.459 32.641 27.745 1.00 54.78 101 VAL A N 1
ATOM 819 C CA . VAL A 1 101 ? -52.479 32.521 28.790 1.00 54.78 101 VAL A CA 1
ATOM 820 C C . VAL A 1 101 ? -53.806 32.968 28.177 1.00 54.78 101 VAL A C 1
ATOM 822 O O . VAL A 1 101 ? -53.924 34.109 27.733 1.00 54.78 101 VAL A O 1
ATOM 825 N N . ARG A 1 102 ? -54.792 32.071 28.100 1.00 51.16 102 ARG A N 1
ATOM 826 C CA . ARG A 1 102 ? -56.166 32.436 27.731 1.00 51.16 102 ARG A CA 1
ATOM 827 C C . ARG A 1 102 ? -56.965 32.694 29.007 1.00 51.16 102 ARG A C 1
ATOM 829 O O . ARG A 1 102 ? -56.971 31.841 29.892 1.00 51.16 102 ARG A O 1
ATOM 836 N N . VAL A 1 103 ? -57.559 33.887 29.071 1.00 53.09 103 VAL A N 1
ATOM 837 C CA . VAL A 1 103 ? -58.534 34.338 30.079 1.00 53.09 103 VAL A CA 1
ATOM 838 C C . VAL A 1 103 ? -59.905 33.775 29.734 1.00 53.09 103 VAL A C 1
ATOM 840 O O . VAL A 1 103 ? -60.209 33.733 28.518 1.00 53.09 103 VAL A O 1
#

Secondary structure (DSSP, 8-state):
--EEE-TTSS-EEEEEEEE-TTS-EEEEEEEE-SSSEEEEEEHHHHTTTEEEEP--TTT-SEEE-TTSS-EEE-EEEPPP----TT-GGG--S----------

pLDDT: mean 80.85, std 16.1, range [41.59, 97.38]

Foldseek 3Di:
DDKDAAPVNQKMWDWDWDQDPVRDIWIWTWIDGPPGTPDTHGVVVVLVFFAAFDPDPPPHAWDADNVNPDIDGHGHGRDPPDDDPPPPPPPDPDDPPDDDDDD

Sequence (103 aa):
QWNRESASGKRRAVIRKIKDKKGDEKQFIEIWNTYEKVSSIDVKTLEKQHGNIYESGTFGCLEWSPSEKQLLYVAEKKEPDTKSFFDKKAVGDEDQGKPVVRV

Radius of gyration: 23.26 Å; chains: 1; bounding box: 74×48×47 Å

InterPro domains:
  IPR045550 Acylamino-acid-releasing enzyme, N-terminal domain [PF19283] (6-90)